Protein AF-A0A5Z4WHG1-F1 (afdb_monomer_lite)

Organism: Campylobacter coli (NCBI:txid195)

Foldseek 3Di:
DCVVVVVVVVVVVVVVVVVVVVPVVDDDPDDVPPPDDDDPVVLVVCVVVVNDDPLRRPPDPLLPHPPRDPVVNVVVVVVCVVVVPDD

Secondary structure (DSSP, 8-state):
--HHHHHHHHHHHHHHHHHHHHHHHS--SS-TT---PPPHHHHHHHHHTT-S-GGG-TTS-GGGSTTS-HHHHHHHHHHHHHTT---

Structure (mmCIF, N/CA/C/O backbone):
data_AF-A0A5Z4WHG1-F1
#
_entry.id   AF-A0A5Z4WHG1-F1
#
loop_
_atom_site.group_PDB
_atom_site.id
_atom_site.type_symbol
_atom_site.label_atom_id
_atom_site.label_alt_id
_atom_site.label_comp_id
_atom_site.label_asym_id
_atom_site.label_entity_id
_atom_site.label_seq_id
_atom_site.pdbx_PDB_ins_code
_atom_site.Cartn_x
_atom_site.Cartn_y
_atom_site.Cartn_z
_atom_site.occupancy
_atom_site.B_iso_or_equiv
_atom_site.auth_seq_id
_atom_site.auth_comp_id
_atom_site.auth_asym_id
_atom_site.auth_atom_id
_atom_site.pdbx_PDB_model_num
ATOM 1 N N . ARG A 1 1 ? 56.333 -18.440 -21.827 1.00 50.16 1 ARG A N 1
ATOM 2 C CA . ARG A 1 1 ? 56.109 -17.352 -20.842 1.00 50.16 1 ARG A CA 1
ATOM 3 C C . ARG A 1 1 ? 54.761 -16.690 -21.155 1.00 50.16 1 ARG A C 1
ATOM 5 O O . ARG A 1 1 ? 54.782 -15.586 -21.651 1.00 50.16 1 ARG A O 1
ATOM 12 N N . ASN A 1 2 ? 53.637 -17.379 -20.903 1.00 59.19 2 ASN A N 1
ATOM 13 C CA . ASN A 1 2 ? 52.257 -16.891 -21.143 1.00 59.19 2 ASN A CA 1
ATOM 14 C C . ASN A 1 2 ? 51.295 -17.188 -19.972 1.00 59.19 2 ASN A C 1
ATOM 16 O O . ASN A 1 2 ? 50.186 -16.674 -19.944 1.00 59.19 2 ASN A O 1
ATOM 20 N N . GLU A 1 3 ? 51.709 -17.957 -18.956 1.00 57.25 3 GLU A N 1
ATOM 21 C CA . GLU A 1 3 ? 50.822 -18.323 -17.836 1.00 57.25 3 GLU A CA 1
ATOM 22 C C . GLU A 1 3 ? 50.298 -17.122 -17.038 1.00 57.25 3 GLU A C 1
ATOM 24 O O . GLU A 1 3 ? 49.216 -17.190 -16.459 1.00 57.25 3 GLU A O 1
ATOM 29 N N . ARG A 1 4 ? 51.058 -16.018 -16.974 1.00 60.69 4 ARG A N 1
ATOM 30 C CA . ARG A 1 4 ? 50.578 -14.790 -16.324 1.00 60.69 4 ARG A CA 1
ATOM 31 C C . ARG A 1 4 ? 49.445 -14.144 -17.119 1.00 60.69 4 ARG A C 1
ATOM 33 O O . ARG A 1 4 ? 48.521 -13.644 -16.487 1.00 60.69 4 ARG A O 1
ATOM 40 N N . ASP A 1 5 ? 49.472 -14.215 -18.448 1.00 73.19 5 ASP A N 1
ATOM 41 C CA . ASP A 1 5 ? 48.411 -13.667 -19.299 1.00 73.19 5 ASP A CA 1
ATOM 42 C C . ASP A 1 5 ? 47.159 -14.539 -19.245 1.00 73.19 5 ASP A C 1
ATOM 44 O O . ASP A 1 5 ? 46.059 -14.016 -19.113 1.00 73.19 5 ASP A O 1
ATOM 48 N N . GLU A 1 6 ? 47.311 -15.865 -19.215 1.00 77.38 6 GLU A N 1
ATOM 49 C CA . GLU A 1 6 ? 46.179 -16.788 -19.056 1.00 77.38 6 GLU A CA 1
ATOM 50 C C . GLU A 1 6 ? 45.504 -16.652 -17.687 1.00 77.38 6 GLU A C 1
ATOM 52 O O . GLU A 1 6 ? 44.276 -16.595 -17.597 1.00 77.38 6 GLU A O 1
ATOM 57 N N . ARG A 1 7 ? 46.287 -16.540 -16.603 1.00 81.94 7 ARG A N 1
ATOM 58 C CA . ARG A 1 7 ? 45.739 -16.294 -15.257 1.00 81.94 7 ARG A CA 1
ATOM 59 C C . ARG A 1 7 ? 45.065 -14.930 -15.164 1.00 81.94 7 ARG A C 1
ATOM 61 O O . ARG A 1 7 ? 44.010 -14.829 -14.543 1.00 81.94 7 ARG A O 1
ATOM 68 N N . SER A 1 8 ? 45.639 -13.906 -15.793 1.00 82.62 8 SER A N 1
ATOM 69 C CA . SER A 1 8 ? 45.052 -12.562 -15.828 1.00 82.62 8 SER A CA 1
ATOM 70 C C . SER A 1 8 ? 43.744 -12.561 -16.619 1.00 82.62 8 SER A C 1
ATOM 72 O O . SER A 1 8 ? 42.732 -12.063 -16.129 1.00 82.62 8 SER A O 1
ATOM 74 N N . ALA A 1 9 ? 43.715 -13.206 -17.788 1.00 84.12 9 ALA A N 1
ATOM 75 C CA . ALA A 1 9 ? 42.513 -13.356 -18.601 1.00 84.12 9 ALA A CA 1
ATOM 76 C C . ALA A 1 9 ? 41.405 -14.095 -17.837 1.00 84.12 9 ALA A C 1
ATOM 78 O O . ALA A 1 9 ? 40.262 -13.636 -17.805 1.00 84.12 9 ALA A O 1
ATOM 79 N N . LYS A 1 10 ? 41.753 -15.185 -17.143 1.00 90.44 10 LYS A N 1
ATOM 80 C CA . LYS A 1 10 ? 40.809 -15.942 -16.315 1.00 90.44 10 LYS A CA 1
ATOM 81 C C . LYS A 1 10 ? 40.243 -15.102 -15.169 1.00 90.44 10 LYS A C 1
ATOM 83 O O . LYS A 1 10 ? 39.031 -15.048 -15.001 1.00 90.44 10 LYS A O 1
ATOM 88 N N . LEU A 1 11 ? 41.098 -14.381 -14.443 1.00 91.56 11 LEU A N 1
ATOM 89 C CA . LEU A 1 11 ? 40.670 -13.505 -13.350 1.00 91.56 11 LEU A CA 1
ATOM 90 C C . LEU A 1 11 ? 39.728 -12.395 -13.840 1.00 91.56 11 LEU A C 1
ATOM 92 O O . LEU A 1 11 ? 38.751 -12.063 -13.172 1.00 91.56 11 LEU A O 1
ATOM 96 N N . THR A 1 12 ? 39.994 -11.847 -15.026 1.00 90.88 12 THR A N 1
ATOM 97 C CA . THR A 1 12 ? 39.148 -10.813 -15.637 1.00 90.88 12 THR A CA 1
ATOM 98 C C . THR A 1 12 ? 37.761 -11.368 -15.968 1.00 90.88 12 THR A C 1
ATOM 100 O O . THR A 1 12 ? 36.753 -10.735 -15.655 1.00 90.88 12 THR A O 1
ATOM 103 N N . MET A 1 13 ? 37.698 -12.580 -16.530 1.00 93.50 13 MET A N 1
ATOM 104 C CA . MET A 1 13 ? 36.434 -13.262 -16.823 1.00 93.50 13 MET A CA 1
ATOM 105 C C . MET A 1 13 ? 35.649 -13.598 -15.554 1.00 93.50 13 MET A C 1
ATOM 107 O O . MET A 1 13 ? 34.456 -13.309 -15.483 1.00 93.50 13 MET A O 1
ATOM 111 N N . ASP A 1 14 ? 36.311 -14.133 -14.528 1.00 95.31 14 ASP A N 1
ATOM 112 C CA . ASP A 1 14 ? 35.667 -14.451 -13.250 1.00 95.31 14 ASP A CA 1
ATOM 113 C C . ASP A 1 14 ? 35.104 -13.185 -12.581 1.00 95.31 14 ASP A C 1
ATOM 115 O O . ASP A 1 14 ? 33.990 -13.194 -12.051 1.00 95.31 14 ASP A O 1
ATOM 119 N N . THR A 1 15 ? 35.827 -12.065 -12.679 1.00 95.06 15 THR A N 1
ATOM 120 C CA . THR A 1 15 ? 35.388 -10.762 -12.154 1.00 95.06 15 THR A CA 1
ATOM 121 C C . THR A 1 15 ? 34.171 -10.222 -12.910 1.00 95.06 15 THR A C 1
ATOM 123 O O . THR A 1 15 ? 33.236 -9.722 -12.285 1.00 95.06 15 THR A O 1
ATOM 126 N N . LEU A 1 16 ? 34.141 -10.354 -14.241 1.00 93.81 16 LEU A N 1
ATOM 127 C CA . LEU A 1 16 ? 32.994 -9.971 -15.075 1.00 93.81 16 LEU A CA 1
ATOM 128 C C . LEU A 1 16 ? 31.751 -10.815 -14.768 1.00 93.81 16 LEU A C 1
ATOM 130 O O . LEU A 1 16 ? 30.646 -10.286 -14.659 1.00 93.81 16 LEU A O 1
ATOM 134 N N . VAL A 1 17 ? 31.918 -12.127 -14.592 1.00 95.25 17 VAL A N 1
ATOM 135 C CA . VAL A 1 17 ? 30.812 -13.022 -14.228 1.00 95.25 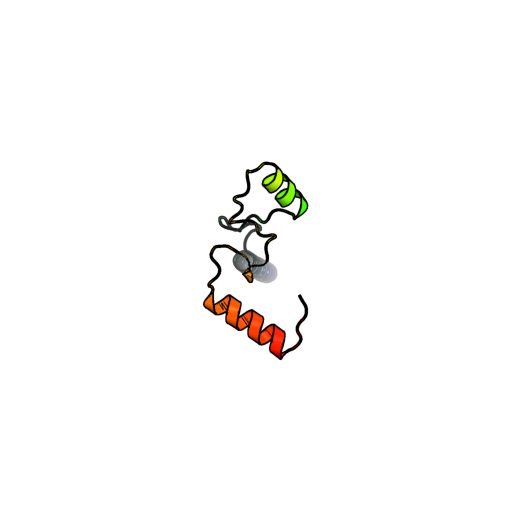17 VAL A CA 1
ATOM 136 C C . VAL A 1 17 ? 30.285 -12.692 -12.832 1.00 95.25 17 VAL A C 1
ATOM 138 O O . VAL A 1 17 ? 29.071 -12.672 -12.621 1.00 95.25 17 VAL A O 1
ATOM 141 N N . LEU A 1 18 ? 31.174 -12.420 -11.875 1.00 91.56 18 LEU A N 1
ATOM 142 C CA . LEU A 1 18 ? 30.791 -12.045 -10.516 1.00 91.56 18 LEU A CA 1
ATOM 143 C C . LEU A 1 18 ? 30.016 -10.723 -10.489 1.00 91.56 18 LEU A C 1
ATOM 145 O O . LEU A 1 18 ? 28.960 -10.656 -9.861 1.00 91.56 18 LEU A O 1
ATOM 149 N N . SER A 1 19 ? 30.500 -9.691 -11.186 1.00 88.44 19 SER A N 1
ATOM 150 C CA . SER A 1 19 ? 29.832 -8.387 -11.233 1.00 88.44 19 SER A CA 1
ATOM 151 C C . SER A 1 19 ? 28.467 -8.466 -11.920 1.00 88.44 19 SER A C 1
ATOM 153 O O . SER A 1 19 ? 27.501 -7.893 -11.417 1.00 88.44 19 SER A O 1
ATOM 155 N N . ALA A 1 20 ? 28.343 -9.250 -12.996 1.00 87.00 20 ALA A N 1
ATOM 156 C CA . ALA A 1 20 ? 27.068 -9.499 -13.663 1.00 87.00 20 ALA A CA 1
ATOM 157 C C . ALA A 1 20 ? 26.059 -10.209 -12.744 1.00 87.00 20 ALA A C 1
ATOM 159 O O . ALA A 1 20 ? 24.894 -9.816 -12.682 1.00 87.00 20 ALA A O 1
ATOM 160 N N . LYS A 1 21 ? 26.501 -11.221 -11.985 1.00 87.62 21 LYS A N 1
ATOM 161 C CA . LYS A 1 21 ? 25.650 -11.912 -11.000 1.00 87.62 21 LYS A CA 1
ATOM 162 C C . LYS A 1 21 ? 25.220 -10.989 -9.863 1.00 87.62 21 LYS A C 1
ATOM 164 O O . LYS A 1 21 ? 24.060 -11.033 -9.463 1.00 87.62 21 LYS A O 1
ATOM 169 N N . LEU A 1 22 ? 26.130 -10.149 -9.367 1.00 86.62 22 LEU A N 1
ATO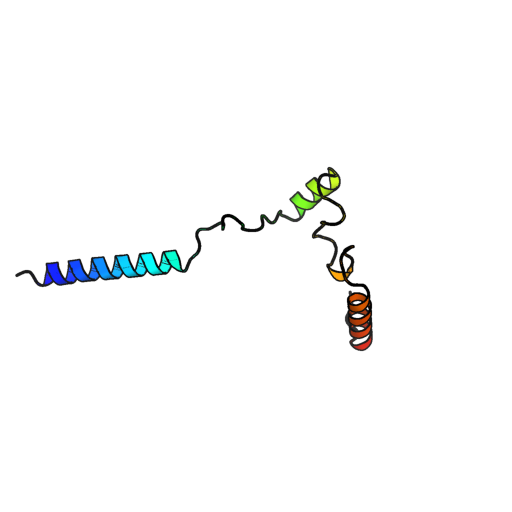M 170 C CA . LEU A 1 22 ? 25.820 -9.159 -8.338 1.00 86.62 22 LEU A CA 1
ATOM 171 C C . LEU A 1 22 ? 24.752 -8.176 -8.840 1.00 86.62 22 LEU A C 1
ATOM 173 O O . LEU A 1 22 ? 23.745 -7.991 -8.169 1.00 86.62 22 LEU A O 1
ATOM 177 N N . ALA A 1 23 ? 24.928 -7.625 -10.043 1.00 79.25 23 ALA A N 1
ATOM 178 C CA . ALA A 1 23 ? 23.988 -6.686 -10.654 1.00 79.25 23 ALA A CA 1
ATOM 179 C C . ALA A 1 23 ? 22.618 -7.309 -10.972 1.00 79.25 23 ALA A C 1
ATOM 181 O O . ALA A 1 23 ? 21.605 -6.625 -10.898 1.00 79.25 23 ALA A O 1
ATOM 182 N N . ALA A 1 24 ? 22.564 -8.602 -11.305 1.00 79.94 24 ALA A N 1
ATOM 183 C CA . ALA A 1 24 ? 21.300 -9.317 -11.481 1.00 79.94 24 ALA A CA 1
ATOM 184 C C . ALA A 1 24 ? 20.565 -9.547 -10.148 1.00 79.94 24 ALA A C 1
ATOM 186 O O . ALA A 1 24 ? 19.336 -9.568 -10.117 1.00 79.94 24 ALA A O 1
ATOM 187 N N . LEU A 1 25 ? 21.313 -9.721 -9.052 1.00 79.62 25 LEU A N 1
ATOM 188 C CA . LEU A 1 25 ? 20.758 -9.917 -7.714 1.00 79.62 25 LEU A CA 1
ATOM 189 C C . LEU A 1 25 ? 20.356 -8.595 -7.047 1.00 79.62 25 LEU A C 1
ATOM 191 O O . LEU A 1 25 ? 19.419 -8.584 -6.256 1.00 79.62 25 LEU A O 1
ATOM 195 N N . THR A 1 26 ? 21.053 -7.495 -7.347 1.00 68.81 26 THR A N 1
ATOM 196 C CA . THR A 1 26 ? 20.708 -6.148 -6.883 1.00 68.81 26 THR A CA 1
ATOM 197 C C . THR A 1 26 ? 19.828 -5.466 -7.930 1.00 68.81 26 THR A C 1
ATOM 199 O O . THR A 1 26 ? 20.350 -4.983 -8.936 1.00 68.81 26 THR A O 1
ATOM 202 N N . PRO A 1 27 ? 18.506 -5.388 -7.726 1.00 65.81 27 PRO A N 1
ATOM 203 C CA . PRO A 1 27 ? 17.626 -4.731 -8.679 1.00 65.81 27 PRO A CA 1
ATOM 204 C C . PRO A 1 27 ? 18.088 -3.284 -8.906 1.00 65.81 27 PRO A C 1
ATOM 206 O O . PRO A 1 27 ? 18.491 -2.624 -7.940 1.00 65.81 27 PRO A O 1
ATOM 209 N N . PRO A 1 28 ? 18.030 -2.764 -10.147 1.00 64.88 28 PRO A N 1
ATOM 210 C CA . PRO A 1 28 ? 18.306 -1.357 -10.403 1.00 64.88 28 PRO A CA 1
ATOM 211 C C . PRO A 1 28 ? 17.421 -0.496 -9.497 1.00 64.88 28 PRO A C 1
ATOM 213 O O . PRO A 1 28 ? 16.247 -0.812 -9.287 1.00 64.88 28 PRO A O 1
ATOM 216 N N . GLN A 1 29 ? 17.991 0.568 -8.920 1.00 61.41 29 GLN A N 1
ATOM 217 C CA . GLN A 1 29 ? 17.235 1.417 -8.005 1.00 61.41 29 GLN A CA 1
ATOM 218 C C . GLN A 1 29 ? 16.018 2.014 -8.719 1.00 61.41 29 GLN A C 1
ATOM 220 O O . GLN A 1 29 ? 16.160 2.827 -9.630 1.00 61.41 29 GLN A O 1
ATOM 225 N N . GLY A 1 30 ? 14.828 1.591 -8.290 1.00 61.19 30 GLY A N 1
ATOM 226 C CA . GLY A 1 30 ? 13.558 1.899 -8.943 1.00 61.19 30 GLY A CA 1
ATOM 227 C C . GLY A 1 30 ? 13.118 0.806 -9.914 1.00 61.19 30 GLY A C 1
ATOM 228 O O . GLY A 1 30 ? 13.341 0.896 -11.119 1.00 61.19 30 GLY A O 1
ATOM 229 N N . TYR A 1 31 ? 12.416 -0.202 -9.395 1.00 57.62 31 TYR A N 1
ATOM 230 C CA . TYR A 1 31 ? 11.641 -1.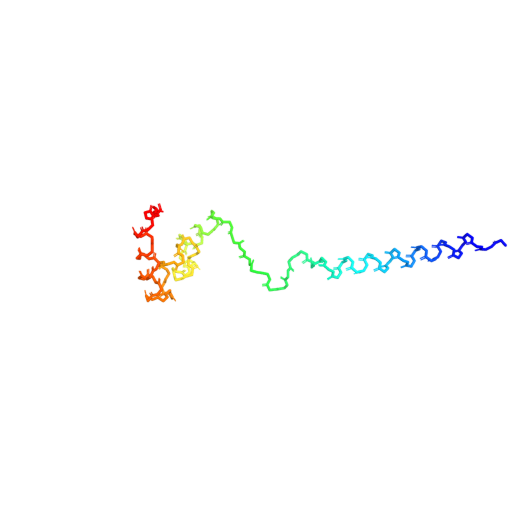111 -10.235 1.00 57.62 31 TYR A CA 1
ATOM 231 C C . TYR A 1 31 ? 10.659 -0.308 -11.112 1.00 57.62 31 TYR A C 1
ATOM 233 O O . TYR A 1 31 ? 10.089 0.671 -10.622 1.00 57.62 31 TYR A O 1
ATOM 241 N N . PRO A 1 32 ? 10.382 -0.722 -12.364 1.00 63.34 32 PRO A N 1
ATOM 242 C CA . PRO A 1 32 ? 9.410 -0.047 -13.234 1.00 63.34 32 PRO A CA 1
ATOM 243 C C . PRO A 1 32 ? 8.019 0.119 -12.598 1.00 63.34 32 PRO A C 1
ATOM 245 O O . PRO A 1 32 ? 7.273 1.026 -12.950 1.00 63.34 32 PRO A O 1
ATOM 248 N N . ASN A 1 33 ? 7.684 -0.747 -11.638 1.00 58.28 33 ASN A N 1
ATOM 249 C CA . ASN A 1 33 ? 6.452 -0.751 -10.855 1.00 58.28 33 ASN A CA 1
ATOM 250 C C . ASN A 1 33 ? 6.676 -0.435 -9.362 1.00 58.28 33 ASN A C 1
ATOM 252 O O . ASN A 1 33 ? 5.799 -0.728 -8.548 1.00 58.28 33 ASN A O 1
ATOM 256 N N . ALA A 1 34 ? 7.834 0.113 -8.977 1.00 60.75 34 ALA A N 1
ATOM 257 C CA . ALA A 1 34 ? 8.101 0.452 -7.585 1.00 60.75 34 ALA A CA 1
ATOM 258 C C . ALA A 1 34 ? 7.033 1.444 -7.096 1.00 60.75 34 ALA A C 1
ATOM 260 O O . ALA A 1 34 ? 6.868 2.508 -7.707 1.00 60.75 34 ALA A O 1
ATOM 261 N N . PRO A 1 35 ? 6.312 1.141 -6.000 1.00 63.84 35 PRO A N 1
ATOM 262 C CA . PRO A 1 35 ? 5.358 2.082 -5.443 1.00 63.84 35 PRO A CA 1
ATOM 263 C C . PRO A 1 35 ? 6.084 3.378 -5.079 1.00 63.84 35 PRO A C 1
ATOM 265 O O . PRO A 1 35 ? 7.044 3.380 -4.304 1.00 63.84 35 PRO A O 1
ATOM 268 N N . ARG A 1 36 ? 5.646 4.498 -5.656 1.00 64.69 36 ARG A N 1
ATOM 269 C CA . ARG A 1 36 ? 6.209 5.804 -5.323 1.00 64.69 36 ARG A CA 1
ATOM 270 C C . ARG A 1 36 ? 5.584 6.290 -4.023 1.00 64.69 36 ARG A C 1
ATOM 272 O O . ARG A 1 36 ? 4.497 6.861 -4.026 1.00 64.69 36 ARG A O 1
ATOM 279 N N . TYR A 1 37 ? 6.277 6.064 -2.915 1.00 64.44 37 TYR A N 1
ATOM 280 C CA . TYR A 1 37 ? 5.870 6.604 -1.623 1.00 64.44 37 TYR A CA 1
ATOM 281 C C . TYR A 1 37 ? 6.210 8.096 -1.548 1.00 64.44 37 TYR A C 1
ATOM 283 O O . TYR A 1 37 ? 7.324 8.520 -1.859 1.00 64.44 37 TYR A O 1
ATOM 291 N N . TYR A 1 38 ? 5.230 8.907 -1.163 1.00 75.06 38 TYR A N 1
ATOM 292 C CA . TYR A 1 38 ? 5.436 10.320 -0.860 1.00 75.06 38 TYR A CA 1
ATOM 293 C C . TYR A 1 38 ? 5.861 10.477 0.602 1.00 75.06 38 TYR A C 1
ATOM 295 O O . TYR A 1 38 ? 5.433 9.699 1.455 1.00 75.06 38 TYR A O 1
ATOM 303 N N . SER A 1 39 ? 6.661 11.504 0.900 1.00 81.06 39 SER A N 1
ATOM 304 C CA . SER A 1 39 ? 6.925 11.877 2.291 1.00 81.06 39 SER A CA 1
ATOM 305 C C . SER A 1 39 ? 5.623 12.305 2.991 1.00 81.06 39 SER A C 1
ATOM 307 O O . SER A 1 39 ? 4.692 12.766 2.312 1.00 81.06 39 SER A O 1
ATOM 309 N N . PRO A 1 40 ? 5.536 12.190 4.330 1.00 79.69 40 PRO A N 1
ATOM 310 C CA . PRO A 1 40 ? 4.360 12.618 5.083 1.00 79.69 40 PRO A CA 1
ATOM 311 C C . PRO A 1 40 ? 3.943 14.067 4.792 1.00 79.69 40 PRO A C 1
ATOM 313 O O . PRO A 1 40 ? 2.756 14.317 4.570 1.00 79.69 40 PRO A O 1
ATOM 316 N N . GLU A 1 41 ? 4.895 15.005 4.679 1.00 82.44 41 GLU A N 1
ATOM 317 C CA . GLU A 1 41 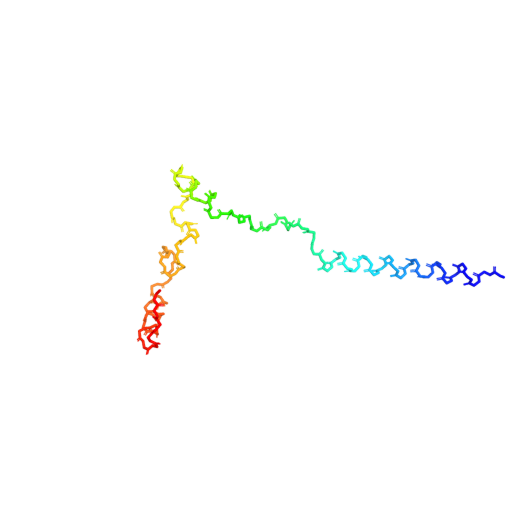? 4.574 16.414 4.398 1.00 82.44 41 GLU A CA 1
ATOM 318 C C . GLU A 1 41 ? 3.969 16.576 3.001 1.00 82.44 41 GLU A C 1
ATOM 320 O O . GLU A 1 41 ? 3.009 17.321 2.786 1.00 82.44 41 GLU A O 1
ATOM 325 N N . ARG A 1 42 ? 4.504 15.841 2.020 1.00 83.56 42 ARG A N 1
ATOM 326 C CA . ARG A 1 42 ? 4.006 15.904 0.647 1.00 83.56 42 ARG A CA 1
ATOM 327 C C . ARG A 1 42 ? 2.621 15.285 0.519 1.00 83.56 42 ARG A C 1
ATOM 329 O O . ARG A 1 42 ? 1.797 15.822 -0.220 1.00 83.56 42 ARG A O 1
ATOM 336 N N . LEU A 1 43 ? 2.341 14.209 1.254 1.00 79.12 43 LEU A N 1
ATOM 337 C CA . LEU A 1 43 ? 0.994 13.648 1.349 1.00 79.12 43 LEU A CA 1
ATOM 338 C C . LEU A 1 43 ? 0.013 14.683 1.901 1.00 79.12 43 LEU A C 1
ATOM 340 O O . LEU A 1 43 ? -1.079 14.828 1.351 1.00 79.12 43 LEU A O 1
ATOM 344 N N . GLU A 1 44 ? 0.395 15.424 2.945 1.00 80.06 44 GLU A N 1
ATOM 345 C CA . GLU A 1 44 ? -0.461 16.445 3.559 1.00 80.06 44 GLU A CA 1
ATOM 346 C C . GLU A 1 44 ? -0.846 17.544 2.573 1.00 80.06 44 GLU A C 1
ATOM 348 O O . GLU A 1 44 ? -2.020 17.908 2.471 1.00 80.06 44 GLU A O 1
ATOM 353 N N . ILE A 1 45 ? 0.116 17.998 1.772 1.00 84.94 45 ILE A N 1
ATOM 354 C CA . ILE A 1 45 ? -0.120 18.976 0.709 1.00 84.94 45 ILE A CA 1
ATOM 355 C C . ILE A 1 45 ? -1.094 18.424 -0.343 1.00 84.94 45 ILE A C 1
ATOM 357 O O . ILE A 1 45 ? -2.000 19.137 -0.772 1.00 84.94 45 ILE A O 1
ATOM 361 N N . ILE A 1 46 ? -0.929 17.171 -0.777 1.00 81.69 46 ILE A N 1
ATOM 362 C CA . ILE A 1 46 ? -1.797 16.549 -1.794 1.00 81.69 46 ILE A CA 1
ATOM 363 C C . ILE A 1 46 ? -3.224 16.355 -1.246 1.00 81.69 46 ILE A C 1
ATOM 365 O O . ILE A 1 46 ? -4.190 16.630 -1.962 1.00 81.69 46 ILE A O 1
ATOM 369 N N . TYR A 1 47 ? -3.356 15.960 0.025 1.00 76.06 47 TYR A N 1
ATOM 370 C CA . TYR A 1 47 ? -4.641 15.830 0.721 1.00 76.06 47 TYR A CA 1
ATOM 371 C C . TYR A 1 47 ? -5.366 17.173 0.855 1.00 76.06 47 TYR A C 1
ATOM 373 O O . TYR A 1 47 ? -6.508 17.295 0.421 1.00 76.06 47 TYR A O 1
ATOM 381 N N . LYS A 1 48 ? -4.684 18.213 1.358 1.00 82.19 48 LYS A N 1
ATOM 382 C CA . LYS A 1 48 ? -5.238 19.577 1.478 1.00 82.19 48 LYS A CA 1
ATOM 383 C C . LYS A 1 48 ? -5.648 20.174 0.129 1.00 82.19 48 LYS A C 1
ATOM 385 O O . LYS A 1 48 ? -6.542 21.006 0.069 1.00 82.19 48 LYS A O 1
ATOM 390 N N . ARG A 1 49 ? -5.006 19.747 -0.962 1.00 86.50 49 ARG A N 1
ATOM 391 C CA . ARG A 1 49 ? -5.344 20.143 -2.339 1.00 86.50 49 ARG A CA 1
ATOM 392 C C . ARG A 1 49 ? -6.481 19.321 -2.956 1.00 86.50 49 ARG A C 1
ATOM 394 O O . ARG A 1 49 ? -6.722 19.472 -4.150 1.00 86.50 49 ARG A O 1
ATOM 401 N N . HIS A 1 50 ? -7.126 18.436 -2.192 1.00 77.38 50 HIS A N 1
ATOM 402 C CA . HIS A 1 50 ? -8.183 17.529 -2.657 1.00 77.38 50 HIS A CA 1
ATOM 403 C C . HIS A 1 50 ? -7.774 16.656 -3.859 1.00 77.38 50 HIS A C 1
ATOM 405 O O . HIS A 1 50 ? -8.613 16.244 -4.652 1.00 77.38 50 HIS A O 1
ATOM 411 N N . LYS A 1 51 ? -6.469 16.378 -4.008 1.00 77.75 51 LYS A N 1
ATOM 412 C CA . LYS A 1 51 ? -5.929 15.497 -5.060 1.00 77.75 51 LYS A CA 1
ATOM 413 C C . LYS A 1 51 ? -5.693 14.065 -4.581 1.00 77.75 51 LYS A C 1
ATOM 415 O O . LYS A 1 51 ? -5.472 13.187 -5.408 1.00 77.75 51 LYS A O 1
ATOM 420 N N . LEU A 1 52 ? -5.686 13.845 -3.265 1.00 71.75 52 LEU A N 1
ATOM 421 C CA . LEU A 1 52 ? -5.630 12.517 -2.663 1.00 71.75 52 LEU A CA 1
ATOM 422 C C . LEU A 1 52 ? -7.062 12.070 -2.392 1.00 71.75 52 LEU A C 1
ATOM 424 O O . LEU A 1 52 ? -7.787 12.764 -1.678 1.00 71.75 52 LEU A O 1
ATOM 428 N N . ASP A 1 53 ? -7.457 10.932 -2.955 1.00 73.06 53 ASP A N 1
ATOM 429 C CA . ASP A 1 53 ? -8.723 10.307 -2.593 1.00 73.06 53 ASP A CA 1
ATOM 430 C C . ASP A 1 53 ? -8.701 9.992 -1.091 1.00 73.06 53 ASP A C 1
ATOM 432 O O . ASP A 1 53 ? -7.771 9.353 -0.592 1.00 73.06 53 ASP A O 1
ATOM 436 N N . LYS A 1 54 ? -9.727 10.450 -0.369 1.00 67.56 54 LYS A N 1
ATOM 437 C CA . LYS A 1 54 ? -9.896 10.215 1.069 1.00 67.56 54 LYS A CA 1
ATOM 438 C C . LYS A 1 54 ? -9.886 8.717 1.397 1.00 67.56 54 LYS A C 1
ATOM 440 O O . LYS A 1 54 ? -9.455 8.336 2.482 1.00 67.56 54 LYS A O 1
ATOM 445 N N . LEU A 1 55 ? -10.331 7.872 0.465 1.00 69.06 55 LEU A N 1
ATOM 446 C CA . LEU A 1 55 ? -10.340 6.413 0.608 1.00 69.06 55 LEU A CA 1
ATOM 447 C C . LEU A 1 55 ? -8.938 5.789 0.501 1.00 69.06 55 LEU A C 1
ATOM 449 O O . LEU A 1 55 ? -8.719 4.683 0.994 1.00 69.06 55 LEU A O 1
ATOM 453 N N . LEU A 1 56 ? -7.992 6.499 -0.118 1.00 69.19 56 LEU A N 1
ATOM 454 C CA . LEU A 1 56 ? -6.610 6.072 -0.345 1.00 69.19 56 LEU A CA 1
ATOM 455 C C . LEU A 1 56 ? -5.611 6.815 0.552 1.00 69.19 56 LEU A C 1
ATOM 457 O O . LEU A 1 56 ? -4.413 6.778 0.275 1.00 69.19 56 LEU A O 1
ATOM 461 N N . ASP A 1 57 ? -6.066 7.484 1.618 1.00 71.44 57 ASP A N 1
ATOM 462 C CA . ASP A 1 57 ? -5.160 8.200 2.515 1.00 71.44 57 ASP A CA 1
ATOM 463 C C . ASP A 1 57 ? -4.307 7.209 3.333 1.00 71.44 57 ASP A C 1
ATOM 465 O O . ASP A 1 57 ? -4.830 6.487 4.191 1.00 71.44 57 ASP A O 1
ATOM 469 N N . PRO A 1 58 ? -2.979 7.157 3.108 1.00 69.75 58 PRO A N 1
ATOM 470 C CA . PRO A 1 58 ? -2.115 6.237 3.828 1.00 69.75 58 PRO A CA 1
ATOM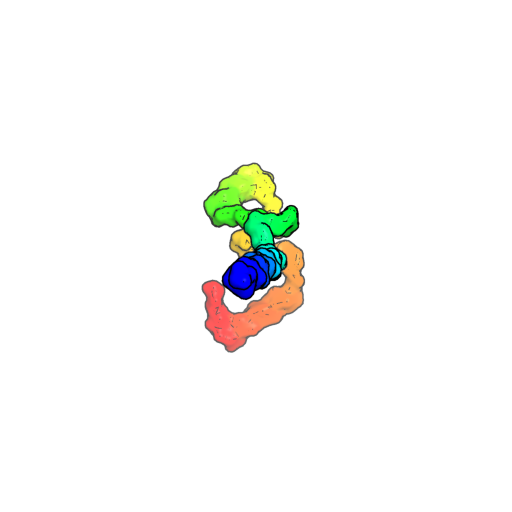 471 C C . PRO A 1 58 ? -1.923 6.625 5.302 1.00 69.75 58 PRO A C 1
ATOM 473 O O . PRO A 1 58 ? -1.425 5.792 6.056 1.00 69.75 58 PRO A O 1
ATOM 476 N N . ARG A 1 59 ? -2.309 7.842 5.725 1.00 73.81 59 ARG A N 1
ATOM 477 C CA . ARG A 1 59 ? -2.198 8.294 7.125 1.00 73.81 59 ARG A CA 1
ATOM 478 C C . ARG A 1 59 ? -3.241 7.673 8.043 1.00 73.81 59 ARG A C 1
ATOM 480 O O . ARG A 1 59 ? -3.037 7.644 9.251 1.00 73.81 59 ARG A O 1
ATOM 487 N N . ILE A 1 60 ? -4.353 7.196 7.488 1.00 78.19 60 ILE A N 1
ATOM 488 C CA . ILE A 1 60 ? -5.392 6.525 8.264 1.00 78.19 60 ILE A CA 1
ATOM 489 C C . ILE A 1 60 ? -4.909 5.093 8.550 1.00 78.19 60 ILE A C 1
ATOM 491 O O . ILE A 1 60 ? -4.590 4.364 7.592 1.00 78.19 60 ILE A O 1
ATOM 495 N N . PRO A 1 61 ? -4.854 4.667 9.832 1.00 83.44 61 PRO A N 1
ATOM 496 C CA . PRO A 1 61 ? -4.542 3.288 10.188 1.00 83.44 61 PRO A CA 1
ATOM 497 C C . PRO A 1 61 ? -5.404 2.310 9.392 1.00 83.44 61 PRO A C 1
ATOM 499 O O . PRO A 1 61 ? -6.590 2.555 9.174 1.00 83.44 61 PRO A O 1
ATOM 502 N N . ALA A 1 62 ? -4.816 1.195 8.950 1.00 84.62 62 ALA A N 1
ATOM 503 C CA . ALA A 1 62 ? -5.484 0.254 8.047 1.00 84.62 62 ALA A CA 1
ATOM 504 C C . ALA A 1 62 ? -6.858 -0.209 8.565 1.00 84.62 62 ALA A C 1
ATOM 506 O O . ALA A 1 62 ? -7.791 -0.311 7.774 1.00 84.62 62 ALA A O 1
ATOM 507 N N . ILE A 1 63 ? -6.988 -0.390 9.884 1.00 85.62 63 ILE A N 1
ATOM 508 C CA . ILE A 1 63 ? -8.219 -0.789 10.581 1.00 85.62 63 ILE A CA 1
ATOM 509 C C . ILE A 1 63 ? -9.400 0.181 10.378 1.00 85.62 63 ILE A C 1
ATOM 511 O O . ILE A 1 63 ? -10.554 -0.235 10.454 1.00 85.62 63 ILE A O 1
ATOM 515 N N . TYR A 1 64 ? -9.122 1.455 10.081 1.00 85.06 64 TYR A N 1
ATOM 516 C CA . TYR A 1 64 ? -10.119 2.515 9.886 1.00 85.06 64 TYR A CA 1
ATOM 517 C C . TYR A 1 64 ? -10.333 2.890 8.414 1.00 85.06 64 TYR A C 1
ATOM 519 O O . TYR A 1 64 ? -11.034 3.856 8.110 1.00 85.06 64 TYR A O 1
ATOM 527 N N . ARG A 1 65 ? -9.729 2.154 7.474 1.00 84.94 65 ARG A N 1
ATOM 528 C CA . ARG A 1 65 ? -9.936 2.389 6.039 1.00 84.94 65 ARG A CA 1
ATOM 529 C C . ARG A 1 65 ? -11.291 1.847 5.595 1.00 84.94 65 ARG A C 1
ATOM 531 O O . ARG A 1 65 ? -11.748 0.820 6.080 1.00 84.94 65 ARG A O 1
ATOM 538 N N . TYR A 1 66 ? -11.893 2.504 4.606 1.00 79.62 66 TYR A N 1
ATOM 539 C CA . TYR A 1 66 ? -13.222 2.157 4.088 1.00 79.62 66 TYR A CA 1
ATOM 540 C C . TYR A 1 66 ? -13.335 0.705 3.585 1.00 79.62 66 TYR A C 1
ATOM 542 O O . TYR A 1 66 ? -14.342 0.052 3.826 1.00 79.62 66 TYR A O 1
ATOM 550 N N . ASN A 1 67 ? -12.284 0.177 2.947 1.00 80.88 67 ASN A N 1
ATOM 551 C CA . ASN A 1 67 ? -12.259 -1.196 2.424 1.00 80.88 67 ASN A CA 1
ATOM 552 C C . ASN A 1 67 ? -11.843 -2.252 3.469 1.00 80.88 67 ASN A C 1
ATOM 554 O O . ASN A 1 67 ? -11.587 -3.399 3.103 1.00 80.88 67 ASN A O 1
ATOM 558 N N . PHE A 1 68 ? -11.685 -1.887 4.745 1.00 85.69 68 PHE A N 1
ATOM 559 C CA . PHE A 1 68 ? -11.233 -2.831 5.763 1.00 85.69 68 PHE A CA 1
ATOM 560 C C . PHE A 1 68 ? -12.388 -3.742 6.218 1.00 85.69 68 PHE A C 1
ATOM 562 O O . PHE A 1 68 ? -13.451 -3.226 6.568 1.00 85.69 68 PHE A O 1
ATOM 569 N N . PRO A 1 69 ? -12.215 -5.078 6.248 1.00 94.00 69 PRO A N 1
ATOM 570 C CA . PRO A 1 69 ? -13.288 -5.986 6.646 1.00 94.00 69 PRO A CA 1
ATOM 571 C C . PRO A 1 69 ? -13.753 -5.753 8.088 1.00 94.00 69 PRO A C 1
ATOM 573 O O . PRO A 1 69 ? -12.953 -5.785 9.027 1.00 94.00 69 PRO A O 1
ATOM 576 N N . GLU A 1 70 ? -15.063 -5.576 8.263 1.00 91.69 70 GLU A N 1
ATOM 577 C CA . GLU A 1 70 ? -15.693 -5.312 9.562 1.00 91.69 70 GLU A CA 1
ATOM 578 C C . GLU A 1 70 ? -15.401 -6.426 10.578 1.00 91.69 70 GLU A C 1
ATOM 580 O O . GLU A 1 70 ? -14.963 -6.159 11.697 1.00 91.69 70 GLU A O 1
ATOM 585 N N . ASP A 1 71 ? -15.530 -7.685 10.153 1.00 94.50 71 ASP A N 1
ATOM 586 C CA . ASP A 1 71 ? -15.304 -8.860 11.002 1.00 94.50 71 ASP A CA 1
ATOM 587 C C . ASP A 1 71 ? -13.882 -8.904 11.580 1.00 94.50 71 ASP A C 1
ATOM 589 O O . ASP A 1 71 ? -13.668 -9.312 12.725 1.00 94.50 71 ASP A O 1
ATOM 593 N N . LEU A 1 72 ? -12.888 -8.478 10.792 1.00 94.62 72 L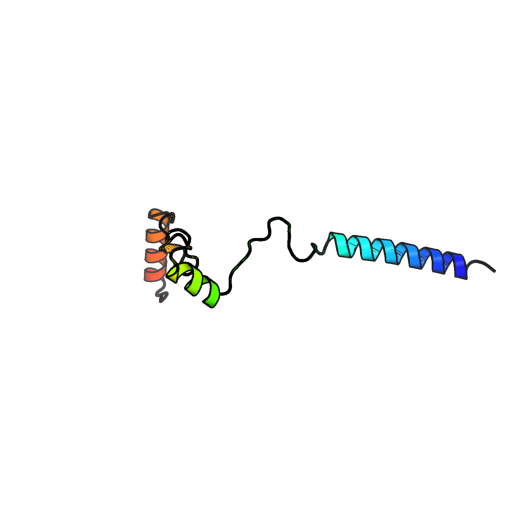EU A N 1
ATOM 594 C CA . LEU A 1 72 ? -11.500 -8.397 11.243 1.00 94.62 72 LEU A CA 1
ATOM 595 C C . LEU A 1 72 ? -11.307 -7.244 12.222 1.00 94.62 72 LEU A C 1
ATOM 597 O O . LEU A 1 72 ? -10.594 -7.413 13.210 1.00 94.62 72 LEU A O 1
ATOM 601 N N . ARG A 1 73 ? -11.960 -6.099 11.992 1.00 92.62 73 ARG A N 1
ATOM 602 C CA . ARG A 1 73 ? -11.890 -4.953 12.907 1.00 92.62 73 ARG A CA 1
ATOM 603 C C . ARG A 1 73 ? -12.388 -5.342 14.292 1.00 92.62 73 ARG A C 1
ATOM 605 O O . ARG A 1 73 ? -11.695 -5.095 15.275 1.00 92.62 73 ARG A O 1
ATOM 612 N N . VAL A 1 74 ? -13.538 -6.009 14.362 1.00 94.56 74 VAL A N 1
ATOM 613 C CA . VAL A 1 74 ? -14.119 -6.479 15.628 1.00 94.56 74 VAL A CA 1
ATOM 614 C C . VAL A 1 74 ? -13.164 -7.427 16.358 1.00 94.56 74 VAL A C 1
ATOM 616 O O . VAL A 1 74 ? -12.914 -7.240 17.548 1.00 94.56 74 VAL A O 1
ATOM 619 N N . LYS A 1 75 ? -12.575 -8.403 15.654 1.00 95.62 75 LYS A N 1
ATOM 620 C CA . LYS A 1 75 ? -11.611 -9.350 16.246 1.00 95.62 75 LYS A CA 1
ATOM 621 C C . LYS A 1 75 ? -10.357 -8.658 16.783 1.00 95.62 75 LYS A C 1
ATOM 623 O O . LYS A 1 75 ? -9.918 -8.977 17.884 1.00 95.62 75 LYS A O 1
ATOM 628 N N . ILE A 1 76 ? -9.799 -7.707 16.033 1.00 92.25 76 ILE A N 1
ATOM 629 C CA . ILE A 1 76 ? -8.599 -6.961 16.441 1.00 92.25 76 ILE A CA 1
ATOM 630 C C . ILE A 1 76 ? -8.886 -6.115 17.686 1.00 92.25 76 ILE A C 1
ATOM 632 O O . ILE A 1 76 ? -8.100 -6.138 18.630 1.00 92.25 76 ILE A O 1
ATOM 636 N N . LEU A 1 77 ? -10.023 -5.414 17.724 1.00 92.00 77 LEU A N 1
ATOM 637 C CA . LEU A 1 77 ? -10.417 -4.606 18.882 1.00 92.00 77 LEU A CA 1
ATOM 638 C C . LEU A 1 77 ? -10.690 -5.467 20.123 1.00 92.00 77 LEU A C 1
ATOM 640 O O . LEU A 1 77 ? -10.307 -5.088 21.230 1.00 92.00 77 LEU A O 1
ATOM 644 N N . ALA A 1 78 ? -11.316 -6.635 19.950 1.00 94.62 78 ALA A N 1
ATOM 645 C CA . ALA A 1 78 ? -11.541 -7.583 21.038 1.00 94.62 78 ALA A CA 1
ATOM 646 C C . ALA A 1 78 ? -10.215 -8.086 21.629 1.00 94.62 78 ALA A C 1
ATOM 648 O O . ALA A 1 78 ? -10.027 -8.021 22.842 1.00 94.62 78 ALA A O 1
ATOM 649 N N . TYR A 1 79 ? -9.276 -8.490 20.770 1.00 94.62 79 TYR A N 1
ATOM 650 C CA . TYR A 1 79 ? -7.937 -8.912 21.180 1.00 94.62 79 TYR A CA 1
ATOM 651 C C . TYR A 1 79 ? -7.178 -7.787 21.900 1.00 94.62 79 TYR A C 1
ATOM 653 O O . TYR A 1 79 ? -6.608 -7.994 22.968 1.00 94.62 79 TYR A O 1
ATOM 661 N N . ALA A 1 80 ? -7.209 -6.562 21.365 1.00 93.25 80 ALA A N 1
ATOM 662 C CA . ALA A 1 80 ? -6.561 -5.415 22.000 1.00 93.25 80 ALA A CA 1
ATOM 663 C C . ALA A 1 80 ? -7.115 -5.145 23.410 1.00 93.25 80 ALA A C 1
ATOM 665 O O . ALA A 1 80 ? -6.348 -4.869 24.333 1.00 93.25 80 ALA A O 1
ATOM 666 N N . LYS A 1 81 ? -8.434 -5.289 23.592 1.00 94.12 81 LYS A N 1
ATOM 667 C CA . LYS A 1 81 ? -9.098 -5.155 24.893 1.00 94.12 81 LYS A CA 1
ATOM 668 C C . LYS A 1 81 ? -8.697 -6.263 25.869 1.00 94.12 81 LYS A C 1
ATOM 670 O O . LYS A 1 81 ? -8.447 -5.961 27.031 1.00 94.12 81 LYS A O 1
ATOM 675 N N . GLU A 1 82 ? -8.643 -7.511 25.409 1.00 96.00 82 GLU A N 1
ATOM 676 C CA . GLU A 1 82 ? -8.248 -8.673 26.219 1.00 96.00 82 GLU A CA 1
ATOM 677 C C . GLU A 1 82 ? -6.796 -8.570 26.703 1.00 96.00 82 GLU A C 1
ATOM 679 O O . GLU A 1 82 ? -6.490 -8.913 27.841 1.00 96.00 82 GLU A O 1
ATOM 684 N N . HIS A 1 83 ? -5.915 -8.032 25.860 1.00 96.06 83 HIS A N 1
ATOM 685 C CA . HIS A 1 83 ? -4.484 -7.922 26.137 1.00 96.06 83 HIS A CA 1
ATOM 686 C C . HIS A 1 83 ? -4.038 -6.533 26.622 1.00 96.06 83 HIS A C 1
ATOM 688 O O . HIS A 1 83 ? -2.837 -6.270 26.688 1.00 96.06 83 HIS A O 1
ATOM 694 N N . ASN A 1 84 ? -4.973 -5.637 26.964 1.00 92.75 84 ASN A N 1
ATOM 695 C CA . ASN A 1 84 ? -4.694 -4.268 27.425 1.00 92.75 84 ASN A CA 1
ATOM 696 C C . ASN A 1 84 ? -3.742 -3.474 26.501 1.00 92.75 84 ASN A C 1
ATOM 698 O O . ASN A 1 84 ? -2.959 -2.637 26.962 1.00 92.75 84 ASN A O 1
ATOM 702 N N . ILE A 1 85 ? -3.817 -3.721 25.192 1.00 88.12 85 ILE A N 1
ATOM 703 C CA . ILE A 1 85 ? -3.018 -3.018 24.188 1.00 88.12 85 ILE A CA 1
ATOM 704 C C . ILE A 1 85 ? -3.638 -1.633 23.994 1.00 88.12 85 ILE A C 1
ATOM 706 O O . ILE A 1 85 ? -4.810 -1.514 23.639 1.00 88.12 85 ILE A O 1
ATOM 710 N N . LYS A 1 86 ? -2.859 -0.586 24.276 1.00 80.44 86 LYS A N 1
ATOM 711 C CA . LYS A 1 86 ? -3.281 0.807 24.081 1.00 80.44 86 LYS A CA 1
ATOM 712 C C . LYS A 1 86 ? -3.152 1.203 22.608 1.00 80.44 86 LYS A C 1
ATOM 714 O O . LYS A 1 86 ? -2.255 0.711 21.926 1.00 80.44 86 LYS A O 1
ATOM 719 N N . GLU A 1 87 ? -4.061 2.075 22.172 1.00 68.44 87 GLU A N 1
ATOM 720 C CA . GLU A 1 87 ? -4.024 2.757 20.868 1.00 68.44 87 GLU A CA 1
ATOM 721 C C . GLU A 1 87 ? -2.832 3.711 20.733 1.00 68.44 87 GLU A C 1
ATOM 723 O O . GLU A 1 87 ? -2.475 4.357 21.749 1.00 68.44 87 GLU A O 1
#

Radius of gyration: 26.33 Å; chains: 1; bounding box: 72×38×49 Å

pLDDT: mean 80.33, std 11.77, range [50.16, 96.06]

Sequence (87 aa):
RNERDERSAKLTMDTLVLSAKLAALTPPQGYPNAPRYYSPERLEIIYKRHKLDKLLDPRIPAIYRYNFPEDLRVKILAYAKEHNIKE